Protein AF-A0A392N5J5-F1 (afdb_monomer)

Mean predicted aligned error: 7.66 Å

InterPro domains:
  IPR011989 Armadillo-like helical [G3DSA:1.25.10.10] (1-103)
  IPR051345 Importin beta-like nuclear transport receptors [PTHR12363] (1-100)
  IPR057941 Transportin-3/Importin-13, second TPR domain [PF24138] (1-68)

Organism: NCBI:txid97028

Solvent-accessible surface area (backbone atoms only — not comparable to full-atom values): 6828 Å² total; per-residue (Å²): 106,73,68,55,52,47,54,52,42,46,52,49,27,55,49,44,53,75,39,32,76,64,37,53,67,59,43,78,77,42,47,55,57,54,50,54,43,49,56,37,45,62,42,89,51,60,82,54,17,56,58,35,49,63,36,57,53,52,37,52,47,53,63,68,42,68,77,74,37,59,88,54,70,49,69,69,51,31,51,52,50,42,52,52,33,50,62,64,48,42,65,58,52,55,50,53,52,52,59,64,66,37,80,79,47,66,78,80,51,96,70,94,80,79,84,90,75,129

Structure (mmCIF, N/CA/C/O backbone):
data_AF-A0A392N5J5-F1
#
_entry.id   AF-A0A392N5J5-F1
#
loop_
_atom_site.group_PDB
_atom_site.id
_atom_site.type_symbol
_atom_site.label_atom_id
_atom_site.label_alt_id
_atom_site.label_comp_id
_atom_site.label_asym_id
_atom_site.label_entity_id
_atom_site.label_seq_id
_atom_site.pdbx_PDB_ins_code
_atom_site.Cartn_x
_atom_site.Cartn_y
_atom_site.Cartn_z
_atom_site.occupancy
_atom_site.B_iso_or_equiv
_atom_site.auth_seq_id
_atom_site.auth_comp_id
_atom_site.auth_asym_id
_atom_site.auth_atom_id
_atom_site.pdbx_PDB_model_num
ATOM 1 N N . ASP A 1 1 ? 11.301 -8.226 -20.850 1.00 84.94 1 ASP A N 1
ATOM 2 C CA . ASP A 1 1 ? 11.501 -6.906 -21.485 1.00 84.94 1 ASP A CA 1
ATOM 3 C C . ASP A 1 1 ? 10.757 -5.815 -20.720 1.00 84.94 1 ASP A C 1
ATOM 5 O O . ASP A 1 1 ? 10.022 -6.139 -19.795 1.00 84.94 1 ASP A O 1
ATOM 9 N N . GLU A 1 2 ? 10.975 -4.536 -21.044 1.00 85.19 2 GLU A N 1
ATOM 10 C CA . GLU A 1 2 ? 10.364 -3.376 -20.353 1.00 85.19 2 GLU A CA 1
ATOM 11 C C . GLU A 1 2 ? 8.827 -3.470 -20.284 1.00 85.19 2 GLU A C 1
ATOM 13 O O . GLU A 1 2 ? 8.220 -3.192 -19.251 1.00 85.19 2 GLU A O 1
ATOM 18 N N . GLU A 1 3 ? 8.195 -3.957 -21.353 1.00 90.25 3 GLU A N 1
ATOM 19 C CA . GLU A 1 3 ? 6.747 -4.193 -21.405 1.00 90.25 3 GLU A CA 1
ATOM 20 C C . GLU A 1 3 ? 6.279 -5.273 -20.415 1.00 90.25 3 GLU A C 1
ATOM 22 O O . GLU A 1 3 ? 5.223 -5.126 -19.801 1.00 90.25 3 GLU A O 1
ATOM 27 N N . ASP A 1 4 ? 7.079 -6.319 -20.178 1.00 93.25 4 ASP A N 1
ATOM 28 C CA . ASP A 1 4 ? 6.752 -7.338 -19.170 1.00 93.25 4 ASP A CA 1
ATOM 29 C C . ASP A 1 4 ? 6.833 -6.749 -17.758 1.00 93.25 4 ASP A C 1
ATOM 31 O O . ASP A 1 4 ? 5.996 -7.047 -16.906 1.00 93.25 4 ASP A O 1
ATOM 35 N N . VAL A 1 5 ? 7.820 -5.879 -17.511 1.00 91.44 5 VAL A N 1
ATOM 36 C CA . VAL A 1 5 ? 7.975 -5.179 -16.226 1.00 91.44 5 VAL A CA 1
ATOM 37 C C . VAL A 1 5 ? 6.768 -4.278 -15.976 1.00 91.44 5 VAL A C 1
ATOM 39 O O . VAL A 1 5 ? 6.183 -4.335 -14.895 1.00 91.44 5 VAL A O 1
ATOM 42 N N . LYS A 1 6 ? 6.334 -3.511 -16.984 1.00 93.81 6 LYS A N 1
ATOM 43 C CA . LYS A 1 6 ? 5.112 -2.694 -16.915 1.00 93.81 6 LYS A CA 1
ATOM 44 C C . LYS A 1 6 ? 3.870 -3.545 -16.669 1.00 93.81 6 LYS A C 1
ATOM 46 O O . LYS A 1 6 ? 3.047 -3.182 -15.832 1.00 93.81 6 LYS A O 1
ATOM 51 N N . ALA A 1 7 ? 3.738 -4.682 -17.348 1.00 95.88 7 ALA A N 1
ATOM 52 C CA . ALA A 1 7 ? 2.607 -5.586 -17.159 1.00 95.88 7 ALA A CA 1
ATOM 53 C C . ALA A 1 7 ? 2.555 -6.157 -15.730 1.00 95.88 7 ALA A C 1
ATOM 55 O O . ALA A 1 7 ? 1.488 -6.191 -15.115 1.00 95.88 7 ALA A O 1
ATOM 56 N N . ILE A 1 8 ? 3.702 -6.551 -15.169 1.00 94.31 8 ILE A N 1
ATOM 57 C CA . ILE A 1 8 ? 3.802 -7.049 -13.789 1.00 94.31 8 ILE A CA 1
ATOM 58 C C . ILE A 1 8 ? 3.541 -5.924 -12.777 1.00 94.31 8 ILE A C 1
ATOM 60 O O . ILE A 1 8 ? 2.784 -6.116 -11.825 1.00 94.31 8 ILE A O 1
ATOM 64 N N . ALA A 1 9 ? 4.110 -4.736 -12.991 1.00 95.25 9 ALA A N 1
ATOM 65 C CA . ALA A 1 9 ? 3.862 -3.562 -12.155 1.00 95.25 9 ALA A CA 1
ATOM 66 C C . ALA A 1 9 ? 2.371 -3.206 -12.117 1.00 95.25 9 ALA A C 1
ATOM 68 O O . ALA A 1 9 ? 1.807 -2.975 -11.045 1.00 95.25 9 ALA A O 1
ATOM 69 N N . ARG A 1 10 ? 1.715 -3.241 -13.281 1.00 95.81 10 ARG A N 1
ATOM 70 C CA . ARG A 1 10 ? 0.277 -3.015 -13.411 1.00 95.81 10 ARG A CA 1
ATOM 71 C C . ARG A 1 10 ? -0.534 -4.054 -12.644 1.00 95.81 10 ARG A C 1
ATOM 73 O O . ARG A 1 10 ? -1.452 -3.679 -11.925 1.00 95.81 10 ARG A O 1
ATOM 80 N N . LEU A 1 11 ? -0.164 -5.330 -12.745 1.00 96.56 11 LEU A N 1
ATOM 81 C CA . LEU A 1 11 ? -0.817 -6.407 -12.002 1.00 96.56 11 LEU A CA 1
ATOM 82 C C . LEU A 1 11 ? -0.768 -6.158 -10.488 1.00 96.56 11 LEU A C 1
ATOM 84 O O . LEU A 1 11 ? -1.788 -6.302 -9.816 1.00 96.56 11 LEU A O 1
ATOM 88 N N . PHE A 1 12 ? 0.392 -5.770 -9.947 1.00 96.00 12 PHE A N 1
ATOM 89 C CA . PHE A 1 12 ? 0.506 -5.452 -8.523 1.00 96.00 12 PHE A CA 1
ATOM 90 C C . PHE A 1 12 ? -0.290 -4.206 -8.141 1.00 96.00 12 PHE A C 1
ATOM 92 O O . PHE A 1 12 ? -0.955 -4.228 -7.108 1.00 96.00 12 PHE A O 1
ATOM 99 N N . ALA A 1 13 ? -0.269 -3.155 -8.964 1.00 96.00 13 ALA A N 1
ATOM 100 C CA . ALA A 1 13 ? -1.064 -1.950 -8.735 1.00 96.00 13 ALA A CA 1
ATOM 101 C C . ALA A 1 13 ? -2.568 -2.264 -8.684 1.00 96.00 13 ALA A C 1
ATOM 103 O O . ALA A 1 13 ? -3.230 -1.939 -7.700 1.00 96.00 13 ALA A O 1
ATOM 104 N N . ASP A 1 14 ? -3.083 -2.984 -9.684 1.00 96.75 14 ASP A N 1
ATOM 105 C CA . ASP A 1 14 ? -4.496 -3.364 -9.758 1.00 96.75 14 ASP A CA 1
ATOM 106 C C . ASP A 1 14 ? -4.889 -4.296 -8.590 1.00 96.75 14 ASP A C 1
ATOM 108 O O . ASP A 1 14 ? -5.989 -4.189 -8.039 1.00 96.75 14 ASP A O 1
ATOM 112 N N . MET A 1 15 ? -3.986 -5.186 -8.160 1.00 95.38 15 MET A N 1
ATOM 113 C CA . MET A 1 15 ? -4.182 -6.045 -6.987 1.00 95.38 15 MET A CA 1
ATOM 114 C C . MET A 1 15 ? -4.215 -5.237 -5.685 1.00 95.38 15 MET A C 1
ATOM 116 O O . MET A 1 15 ? -5.112 -5.432 -4.867 1.00 95.38 15 MET A O 1
ATOM 120 N N . GLY A 1 16 ? -3.270 -4.315 -5.500 1.00 96.38 16 GLY A N 1
ATOM 121 C CA . GLY A 1 16 ? -3.221 -3.422 -4.346 1.00 96.38 16 GLY A CA 1
ATOM 122 C C . GLY A 1 16 ? -4.494 -2.595 -4.220 1.00 96.38 16 GLY A C 1
ATOM 123 O O . GLY A 1 16 ? -5.100 -2.565 -3.150 1.00 96.38 16 GLY A O 1
ATOM 124 N N . ASP A 1 17 ? -4.934 -1.983 -5.320 1.00 94.88 17 ASP A N 1
ATOM 125 C CA . ASP A 1 17 ? -6.164 -1.190 -5.363 1.00 94.88 17 ASP A CA 1
ATOM 126 C C . ASP A 1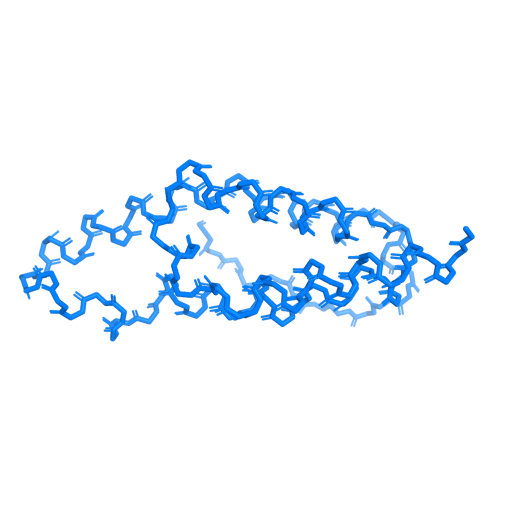 17 ? -7.407 -2.044 -5.061 1.00 94.88 17 ASP A C 1
ATOM 128 O O . ASP A 1 17 ? -8.261 -1.633 -4.273 1.00 94.88 17 ASP A O 1
ATOM 132 N N . SER A 1 18 ? -7.493 -3.258 -5.616 1.00 95.50 18 SER A N 1
ATOM 133 C CA . SER A 1 18 ? -8.636 -4.163 -5.404 1.00 95.50 18 SER A CA 1
ATOM 134 C C . SER A 1 18 ? -8.770 -4.647 -3.957 1.00 95.50 18 SER A C 1
ATOM 136 O O . SER A 1 18 ? -9.879 -4.911 -3.496 1.00 95.50 18 SER A O 1
ATOM 138 N N . TYR A 1 19 ? -7.653 -4.772 -3.235 1.00 95.25 19 TYR A N 1
ATOM 139 C CA . TYR A 1 19 ? -7.617 -5.316 -1.875 1.00 95.25 19 TYR A CA 1
ATOM 140 C C . TYR A 1 19 ? -7.240 -4.283 -0.807 1.00 95.25 19 TYR A C 1
ATOM 142 O O . TYR A 1 19 ? -6.953 -4.663 0.327 1.00 95.25 19 TYR A O 1
ATOM 150 N N . VAL A 1 20 ? -7.266 -2.985 -1.123 1.00 96.00 20 VAL A N 1
ATOM 151 C CA . VAL A 1 20 ? -6.760 -1.923 -0.237 1.00 96.00 20 VAL A CA 1
ATOM 152 C C . VAL A 1 2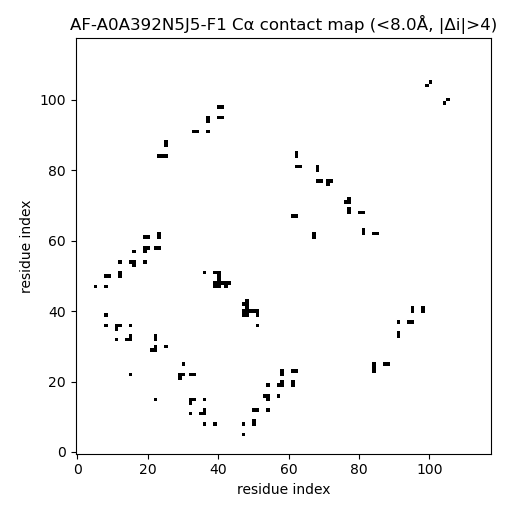0 ? -7.407 -1.917 1.154 1.00 96.00 20 VAL A C 1
ATOM 154 O O . VAL A 1 20 ? -6.714 -1.706 2.146 1.00 96.00 20 VAL A O 1
ATOM 157 N N . GLU A 1 21 ? -8.706 -2.208 1.260 1.00 93.19 21 GLU A N 1
ATOM 158 C CA . GLU A 1 21 ? -9.413 -2.273 2.549 1.00 93.19 21 GLU A CA 1
ATOM 159 C C . GLU A 1 21 ? -8.934 -3.449 3.413 1.00 93.19 21 GLU A C 1
ATOM 161 O O . GLU A 1 21 ? -8.742 -3.302 4.621 1.00 93.19 21 GLU A O 1
ATOM 166 N N . LEU A 1 22 ? -8.695 -4.610 2.790 1.00 94.00 22 LEU A N 1
ATOM 167 C CA . LEU A 1 22 ? -8.151 -5.788 3.465 1.00 94.00 22 LEU A CA 1
ATOM 168 C C . LEU A 1 22 ? -6.697 -5.547 3.869 1.00 94.00 22 LEU A C 1
ATOM 170 O O . LEU A 1 22 ? -6.324 -5.826 5.006 1.00 94.00 22 LEU A O 1
ATOM 174 N N . ILE A 1 23 ? -5.893 -4.983 2.966 1.00 96.75 23 ILE A N 1
ATOM 175 C CA . ILE A 1 23 ? -4.503 -4.620 3.241 1.00 96.75 23 ILE A CA 1
ATOM 176 C C . ILE A 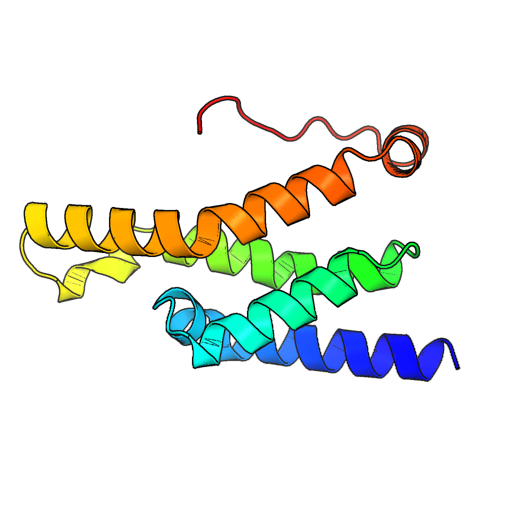1 23 ? -4.445 -3.652 4.417 1.00 96.75 23 ILE A C 1
ATOM 178 O O . ILE A 1 23 ? -3.673 -3.877 5.337 1.00 96.75 23 ILE A O 1
ATOM 182 N N . ALA A 1 24 ? -5.324 -2.650 4.479 1.00 95.62 24 ALA A N 1
ATOM 183 C CA . ALA A 1 24 ? -5.362 -1.685 5.575 1.00 95.62 24 ALA A CA 1
ATOM 184 C C . ALA A 1 24 ? -5.566 -2.312 6.969 1.00 95.62 24 ALA A C 1
ATOM 186 O O . ALA A 1 24 ? -5.300 -1.647 7.970 1.00 95.62 24 ALA A O 1
ATOM 187 N N . THR A 1 25 ? -5.993 -3.577 7.077 1.00 93.19 25 THR A N 1
ATOM 188 C CA . THR A 1 25 ? -6.008 -4.306 8.358 1.00 93.19 25 THR A CA 1
ATOM 189 C C . THR A 1 25 ? -4.602 -4.583 8.905 1.00 93.19 25 THR A C 1
ATOM 191 O O . THR A 1 25 ? -4.442 -4.749 10.115 1.00 93.19 25 THR A O 1
ATOM 194 N N . GLY A 1 26 ? -3.579 -4.584 8.049 1.00 93.06 26 GLY A N 1
ATOM 195 C CA . GLY A 1 26 ? -2.182 -4.790 8.415 1.00 93.06 26 GLY A CA 1
ATOM 196 C C . GLY A 1 26 ? -1.886 -6.215 8.876 1.00 93.06 26 GLY A C 1
ATOM 197 O O . GLY A 1 26 ? -1.169 -6.378 9.860 1.00 93.06 26 GLY A O 1
ATOM 198 N N . SER A 1 27 ? -2.483 -7.229 8.235 1.00 93.69 27 SER A N 1
ATOM 199 C CA . SER A 1 27 ? -2.100 -8.631 8.455 1.00 93.69 27 SER A CA 1
ATOM 200 C C . SER A 1 27 ? -0.775 -8.946 7.761 1.00 93.69 27 SER A C 1
ATOM 202 O O . SER A 1 27 ? -0.493 -8.383 6.699 1.00 93.69 27 SER A O 1
ATOM 204 N N . ASP A 1 28 ? 0.006 -9.876 8.308 1.00 91.50 28 ASP A N 1
ATOM 205 C CA . ASP A 1 28 ? 1.328 -10.233 7.779 1.00 91.50 28 ASP A CA 1
ATOM 206 C C . ASP A 1 28 ? 1.262 -10.705 6.315 1.00 91.50 28 ASP A C 1
ATOM 208 O O . ASP A 1 28 ? 2.094 -10.324 5.493 1.00 91.50 28 ASP A O 1
ATOM 212 N N . GLU A 1 29 ? 0.228 -11.463 5.945 1.00 91.38 29 GLU A N 1
ATOM 213 C CA . GLU A 1 29 ? 0.027 -11.934 4.571 1.00 91.38 29 GLU A CA 1
ATOM 214 C C . GLU A 1 29 ? -0.263 -10.777 3.612 1.00 91.38 29 GLU A C 1
ATOM 216 O O . GLU A 1 29 ? 0.224 -10.761 2.482 1.00 91.38 29 GLU A O 1
ATOM 221 N N . SER A 1 30 ? -1.039 -9.787 4.061 1.00 91.56 30 SER A N 1
ATOM 222 C CA . SER A 1 30 ? -1.384 -8.621 3.246 1.00 91.56 30 SER A CA 1
ATOM 223 C C . SER A 1 30 ? -0.190 -7.687 3.027 1.00 91.56 30 SER A C 1
ATOM 225 O O . SER A 1 30 ? -0.091 -7.038 1.983 1.00 91.56 30 SER A O 1
ATOM 227 N N . MET A 1 31 ? 0.767 -7.679 3.962 1.00 94.00 31 MET A N 1
ATOM 228 C CA . MET A 1 31 ? 1.995 -6.891 3.850 1.00 94.00 31 MET A CA 1
ATOM 229 C C . MET A 1 31 ? 2.903 -7.364 2.708 1.00 94.00 31 MET A C 1
ATOM 231 O O . MET A 1 31 ? 3.666 -6.559 2.178 1.00 94.00 31 MET A O 1
ATOM 235 N N . LEU A 1 32 ? 2.779 -8.613 2.243 1.00 93.62 32 LEU A N 1
ATOM 236 C CA . LEU A 1 32 ? 3.512 -9.091 1.063 1.00 93.62 32 LEU A CA 1
ATOM 237 C C . LEU A 1 32 ? 3.181 -8.268 -0.193 1.00 93.62 32 LEU A C 1
ATOM 239 O O . LEU A 1 32 ? 4.075 -7.952 -0.977 1.00 93.62 32 LEU A O 1
ATOM 243 N N . ILE A 1 33 ? 1.918 -7.860 -0.354 1.00 94.94 33 ILE A N 1
ATOM 244 C CA . ILE A 1 33 ? 1.477 -7.016 -1.476 1.00 94.94 33 ILE A CA 1
ATOM 245 C C . ILE A 1 33 ? 2.080 -5.611 -1.349 1.00 94.94 33 ILE A C 1
ATOM 247 O O . ILE A 1 33 ? 2.524 -5.026 -2.332 1.00 94.94 33 ILE A O 1
ATOM 251 N N . VAL A 1 34 ? 2.149 -5.085 -0.126 1.00 96.50 34 VAL A N 1
ATOM 252 C CA . VAL A 1 34 ? 2.727 -3.766 0.175 1.00 96.50 34 VAL A CA 1
ATOM 253 C C . VAL A 1 34 ? 4.216 -3.741 -0.162 1.00 96.50 34 VAL A C 1
ATOM 255 O O . VAL A 1 34 ? 4.699 -2.772 -0.742 1.00 96.50 34 VAL A O 1
ATOM 258 N N . HIS A 1 35 ? 4.943 -4.813 0.158 1.00 95.50 35 HIS A N 1
ATOM 259 C CA . HIS A 1 35 ? 6.353 -4.948 -0.199 1.00 95.50 35 HIS A CA 1
ATOM 260 C C . HIS A 1 35 ? 6.558 -5.033 -1.713 1.00 95.50 35 HIS A C 1
ATOM 262 O O . HIS A 1 35 ? 7.394 -4.302 -2.237 1.00 95.50 35 HIS A O 1
ATOM 268 N N . ALA A 1 36 ? 5.746 -5.816 -2.427 1.00 95.62 36 ALA A N 1
ATOM 269 C CA . ALA A 1 36 ? 5.793 -5.852 -3.890 1.00 95.62 36 ALA A CA 1
ATOM 270 C C . ALA A 1 36 ? 5.514 -4.466 -4.508 1.00 95.62 36 ALA A C 1
ATOM 272 O O . ALA A 1 36 ? 6.199 -4.037 -5.433 1.00 95.62 36 ALA A O 1
ATOM 273 N N . LEU A 1 37 ? 4.556 -3.714 -3.961 1.00 96.62 37 LEU A N 1
ATOM 274 C CA . LEU A 1 37 ? 4.257 -2.351 -4.409 1.00 96.62 37 LEU A CA 1
ATOM 275 C C . LEU A 1 37 ? 5.379 -1.356 -4.089 1.00 96.62 37 LEU A C 1
ATOM 277 O O . LEU A 1 37 ? 5.596 -0.428 -4.864 1.00 96.62 37 LEU A O 1
ATOM 281 N N . LEU A 1 38 ? 6.121 -1.542 -2.992 1.00 95.62 38 LEU A N 1
ATOM 282 C CA . LEU A 1 38 ? 7.331 -0.758 -2.719 1.00 95.62 38 LEU A CA 1
ATOM 283 C C . LEU A 1 38 ? 8.443 -1.058 -3.720 1.00 95.62 38 LEU A C 1
ATOM 285 O O . LEU A 1 38 ? 9.128 -0.131 -4.147 1.00 95.62 38 LEU A O 1
ATOM 289 N N . GLU A 1 39 ? 8.610 -2.319 -4.119 1.00 94.50 39 GLU A N 1
ATOM 290 C CA . GLU A 1 39 ? 9.570 -2.689 -5.162 1.00 94.50 39 GLU A CA 1
ATOM 291 C C . GLU A 1 39 ? 9.214 -2.007 -6.486 1.00 94.50 39 GLU A C 1
ATOM 293 O O . GLU A 1 39 ? 10.075 -1.368 -7.092 1.00 94.50 39 GLU A O 1
ATOM 298 N N . VAL A 1 40 ? 7.937 -2.026 -6.883 1.00 94.75 40 VAL A N 1
ATOM 299 C CA . VAL A 1 40 ? 7.463 -1.295 -8.071 1.00 94.75 40 VAL A CA 1
ATOM 300 C C . VAL A 1 40 ? 7.694 0.216 -7.924 1.00 94.75 40 VAL A C 1
ATOM 302 O O . VAL A 1 40 ? 8.198 0.850 -8.848 1.00 94.75 40 VAL A O 1
ATOM 305 N N . ALA A 1 41 ? 7.397 0.804 -6.761 1.00 94.69 41 ALA A N 1
ATOM 306 C CA . ALA A 1 41 ? 7.614 2.230 -6.496 1.00 94.69 41 ALA A CA 1
ATOM 307 C C . ALA A 1 41 ? 9.100 2.639 -6.483 1.00 94.69 41 ALA A C 1
ATOM 309 O O . ALA A 1 41 ? 9.411 3.815 -6.657 1.00 94.69 41 ALA A O 1
ATOM 310 N N . SER A 1 42 ? 10.014 1.688 -6.274 1.00 92.44 42 SER A N 1
ATOM 311 C CA . SER A 1 42 ? 11.465 1.912 -6.310 1.00 92.44 42 SER A CA 1
ATOM 312 C C . SER A 1 42 ? 12.055 1.897 -7.721 1.00 92.44 42 SER A C 1
ATOM 314 O O . SER A 1 42 ? 13.243 2.183 -7.892 1.00 92.44 42 SER A O 1
ATOM 316 N N . HIS A 1 43 ? 11.245 1.562 -8.731 1.00 91.56 43 HIS A N 1
ATOM 317 C CA . HIS A 1 43 ? 11.698 1.506 -10.111 1.00 91.56 43 HIS A CA 1
ATOM 318 C C . HIS A 1 43 ? 12.185 2.892 -10.584 1.00 91.56 43 HIS A C 1
ATOM 320 O O . HIS A 1 43 ? 11.520 3.895 -10.320 1.00 91.56 43 HIS A O 1
ATOM 326 N N . PRO A 1 44 ? 13.328 2.983 -11.294 1.00 87.44 44 PRO A N 1
ATOM 327 C CA . PRO A 1 44 ? 13.890 4.266 -11.728 1.00 87.44 44 PRO A CA 1
ATOM 328 C C . PRO A 1 44 ? 1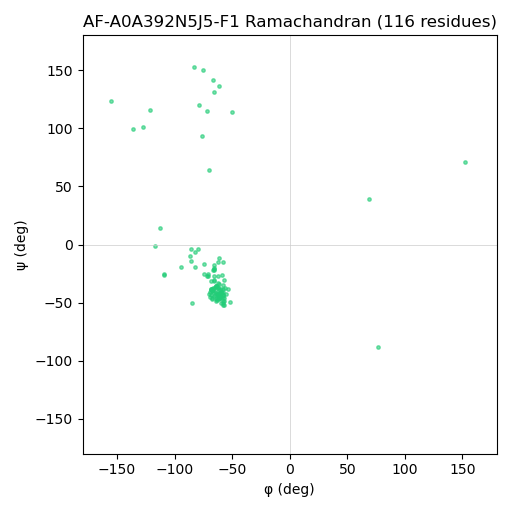3.017 4.998 -12.755 1.00 87.44 44 PRO A C 1
ATOM 330 O O . PRO A 1 44 ? 13.071 6.221 -12.851 1.00 87.44 44 PRO A O 1
ATOM 333 N N . GLU A 1 45 ? 12.222 4.260 -13.529 1.00 88.69 45 GLU A N 1
ATOM 334 C CA . GLU A 1 45 ? 11.286 4.840 -14.493 1.00 88.69 45 GLU A CA 1
ATOM 335 C C . GLU A 1 45 ? 10.019 5.342 -13.799 1.00 88.69 45 GLU A C 1
ATOM 337 O O . GLU A 1 45 ? 9.260 4.563 -13.212 1.00 88.69 45 GLU A O 1
ATOM 342 N N . TYR A 1 46 ? 9.763 6.643 -13.935 1.00 87.69 46 TYR A N 1
ATOM 343 C CA . TYR A 1 46 ? 8.596 7.311 -13.362 1.00 87.69 46 TYR A CA 1
ATOM 344 C C . TYR A 1 46 ? 7.269 6.663 -13.777 1.00 87.69 46 TYR A C 1
ATOM 346 O O . TYR A 1 46 ? 6.389 6.471 -12.938 1.00 87.69 46 TYR A O 1
ATOM 354 N N . ASP A 1 47 ? 7.124 6.287 -15.049 1.00 89.88 47 ASP A N 1
ATOM 355 C CA . ASP A 1 47 ? 5.889 5.693 -15.578 1.00 89.88 47 ASP A CA 1
ATOM 356 C C . ASP A 1 47 ? 5.544 4.358 -14.903 1.00 89.88 47 ASP A C 1
ATOM 358 O O . ASP A 1 47 ? 4.371 4.011 -14.794 1.00 89.88 47 ASP A O 1
ATOM 362 N N . ILE A 1 48 ? 6.550 3.634 -14.400 1.00 92.06 48 ILE A N 1
ATOM 363 C CA . ILE A 1 48 ? 6.375 2.376 -13.665 1.00 92.06 48 ILE A CA 1
ATOM 364 C C . ILE A 1 48 ? 6.105 2.659 -12.187 1.00 92.06 48 ILE A C 1
ATOM 366 O O . ILE A 1 48 ? 5.112 2.180 -11.637 1.00 92.06 48 ILE A O 1
ATOM 370 N N . ALA A 1 49 ? 6.931 3.491 -11.548 1.00 92.31 49 ALA A N 1
ATOM 371 C CA . ALA A 1 49 ? 6.771 3.827 -10.134 1.00 92.31 49 ALA A CA 1
ATOM 372 C C . ALA A 1 49 ? 5.409 4.485 -9.838 1.00 92.31 49 ALA A C 1
ATOM 374 O O . ALA A 1 49 ? 4.737 4.148 -8.854 1.00 92.31 49 ALA A O 1
ATOM 375 N N . SER A 1 50 ? 4.966 5.385 -10.724 1.00 92.81 50 SER A N 1
ATOM 376 C CA . SER A 1 50 ? 3.708 6.128 -10.593 1.00 92.81 50 SER A CA 1
ATOM 377 C C . SER A 1 50 ? 2.455 5.254 -10.684 1.00 92.81 50 SER A C 1
ATOM 379 O O . SER A 1 50 ? 1.408 5.659 -10.173 1.00 92.81 50 SER A O 1
ATOM 381 N N . MET A 1 51 ? 2.545 4.027 -11.219 1.00 95.56 51 MET A N 1
ATOM 382 C CA . MET A 1 51 ? 1.418 3.082 -11.237 1.00 95.56 51 MET A CA 1
ATOM 383 C C . MET A 1 51 ? 0.908 2.750 -9.828 1.00 95.56 51 MET A C 1
ATOM 385 O O . MET A 1 51 ? -0.265 2.433 -9.658 1.00 95.56 51 MET A O 1
ATOM 389 N N . THR A 1 52 ? 1.765 2.860 -8.809 1.00 96.06 52 THR A N 1
ATOM 390 C CA . THR A 1 52 ? 1.432 2.521 -7.415 1.00 96.06 52 THR A CA 1
ATOM 391 C C . THR A 1 52 ? 0.794 3.671 -6.632 1.00 96.06 52 THR A C 1
ATOM 393 O O . THR A 1 52 ? 0.313 3.469 -5.517 1.00 96.06 52 THR A O 1
ATOM 396 N N . PHE A 1 53 ? 0.773 4.894 -7.173 1.00 93.88 53 PHE A N 1
ATOM 397 C CA . PHE A 1 53 ? 0.389 6.087 -6.406 1.00 93.88 53 PHE A CA 1
ATOM 398 C C . PHE A 1 53 ? -1.067 6.066 -5.937 1.00 93.88 53 PHE A C 1
ATOM 400 O O . PHE A 1 53 ? -1.349 6.507 -4.821 1.00 93.88 53 PHE A O 1
ATOM 407 N N . ASN A 1 54 ? -1.976 5.522 -6.753 1.00 94.31 54 ASN A N 1
ATOM 408 C CA . ASN A 1 54 ? -3.382 5.372 -6.376 1.00 94.31 54 ASN A CA 1
ATOM 409 C C . ASN A 1 54 ? -3.524 4.502 -5.128 1.00 94.31 54 ASN A C 1
ATOM 411 O O . ASN A 1 54 ? -4.183 4.913 -4.172 1.00 94.31 54 ASN A O 1
ATOM 415 N N . PHE A 1 55 ? -2.825 3.368 -5.095 1.00 97.19 55 PHE A N 1
ATOM 416 C CA . PHE A 1 55 ? -2.819 2.476 -3.946 1.00 97.19 55 PHE A CA 1
ATOM 417 C C . PHE A 1 55 ? -2.333 3.189 -2.682 1.00 97.19 55 PHE A C 1
ATOM 419 O O . PHE A 1 55 ? -3.038 3.189 -1.675 1.00 97.19 55 PHE A O 1
ATOM 426 N N . TRP A 1 56 ? -1.167 3.845 -2.726 1.00 96.81 56 TRP A N 1
ATOM 427 C CA . TRP A 1 56 ? -0.612 4.536 -1.555 1.00 96.81 56 TRP A CA 1
ATOM 428 C C . TRP A 1 56 ? -1.543 5.640 -1.044 1.00 96.81 56 TRP A C 1
ATOM 430 O O . TRP A 1 56 ? -1.742 5.789 0.162 1.00 96.81 56 TRP A O 1
ATOM 440 N N . HIS A 1 57 ? -2.173 6.382 -1.956 1.00 93.81 57 HIS A N 1
ATOM 441 C CA . HIS A 1 57 ? -3.170 7.384 -1.597 1.00 93.81 57 HIS A CA 1
ATOM 442 C C . HIS A 1 57 ? -4.406 6.756 -0.932 1.00 93.81 57 HIS A C 1
ATOM 444 O O . HIS A 1 57 ? -4.836 7.197 0.138 1.00 93.81 57 HIS A O 1
ATOM 450 N N . ASN A 1 58 ? -4.959 5.700 -1.528 1.00 94.44 58 ASN A N 1
ATOM 451 C CA . ASN A 1 58 ? -6.143 5.006 -1.024 1.00 94.44 58 ASN A CA 1
ATOM 452 C C . ASN A 1 58 ? -5.880 4.312 0.317 1.00 94.44 58 ASN A C 1
ATOM 454 O O . ASN A 1 58 ? -6.741 4.327 1.200 1.00 94.44 58 ASN A O 1
ATOM 458 N N . LEU A 1 59 ? -4.688 3.748 0.509 1.00 96.19 59 LEU A N 1
ATOM 459 C CA . LEU A 1 59 ? -4.271 3.150 1.769 1.00 96.19 59 LEU A CA 1
ATOM 460 C C . LEU A 1 59 ? -4.203 4.213 2.870 1.00 96.19 59 LEU A C 1
ATOM 462 O O . LEU A 1 59 ? -4.771 4.016 3.942 1.00 96.19 59 LEU A O 1
ATOM 466 N N . GLN A 1 60 ? -3.595 5.372 2.601 1.00 94.06 60 GLN A N 1
ATOM 467 C CA . GLN A 1 60 ? -3.543 6.480 3.559 1.00 94.06 60 GLN A CA 1
ATOM 468 C C . GLN A 1 60 ? -4.948 6.947 3.961 1.00 94.06 60 GLN A C 1
ATOM 470 O O . GLN A 1 60 ? -5.212 7.191 5.143 1.00 94.06 60 GLN A O 1
ATOM 475 N N . LEU A 1 61 ? -5.870 7.044 2.997 1.00 93.06 61 LEU A N 1
ATOM 476 C CA . LEU A 1 61 ? -7.269 7.367 3.271 1.00 93.06 61 LEU A CA 1
ATOM 477 C C . LEU A 1 61 ? -7.920 6.310 4.168 1.00 93.06 61 LEU A C 1
ATOM 479 O O . LEU A 1 61 ? -8.547 6.674 5.157 1.00 93.06 61 LEU A O 1
ATOM 483 N N . ASN A 1 62 ? -7.732 5.021 3.886 1.00 93.62 62 ASN A N 1
ATOM 484 C CA . ASN A 1 62 ? -8.271 3.941 4.717 1.00 93.62 62 ASN A CA 1
ATOM 485 C C . ASN A 1 62 ? -7.712 3.955 6.147 1.00 93.62 62 ASN A C 1
ATOM 487 O O . ASN A 1 62 ? -8.455 3.699 7.093 1.00 93.62 62 ASN A O 1
ATOM 491 N N . LEU A 1 63 ? -6.434 4.302 6.315 1.00 92.44 63 LEU A N 1
ATOM 492 C CA . LEU A 1 63 ? -5.774 4.367 7.620 1.00 92.44 63 LEU A CA 1
ATOM 493 C C . LEU A 1 63 ? -6.190 5.585 8.456 1.00 92.44 63 LEU A C 1
ATOM 495 O O . LEU A 1 63 ? -6.117 5.528 9.683 1.0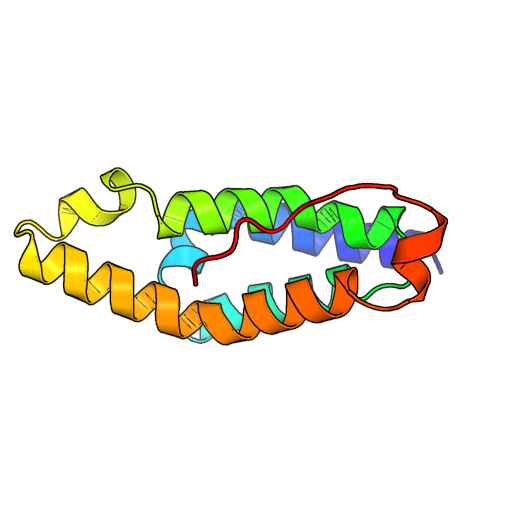0 92.44 63 LEU A O 1
ATOM 499 N N . THR A 1 64 ? -6.634 6.675 7.830 1.00 90.00 64 THR A N 1
ATOM 500 C CA . THR A 1 64 ? -6.926 7.943 8.527 1.00 90.00 64 THR A CA 1
ATOM 501 C C . THR A 1 64 ? -8.407 8.283 8.626 1.00 90.00 64 THR A C 1
ATOM 503 O O . THR A 1 64 ? -8.802 8.991 9.553 1.00 90.00 64 THR A O 1
ATOM 506 N N . ARG A 1 65 ? -9.241 7.782 7.709 1.00 90.06 65 ARG A N 1
ATOM 507 C CA . ARG A 1 65 ? -10.692 8.000 7.723 1.00 90.06 65 ARG A CA 1
ATOM 508 C C . ARG A 1 65 ? -11.326 7.338 8.933 1.00 90.06 65 ARG A C 1
ATOM 510 O O . ARG A 1 65 ? -11.102 6.161 9.200 1.00 90.06 65 ARG A O 1
ATOM 517 N N . ARG A 1 66 ? -12.158 8.093 9.652 1.00 81.06 66 ARG A N 1
ATOM 518 C CA . ARG A 1 66 ? -12.846 7.605 10.854 1.00 81.06 66 ARG A CA 1
ATOM 519 C C . ARG A 1 66 ? -13.850 6.506 10.514 1.00 81.06 66 ARG A C 1
ATOM 521 O O . ARG A 1 66 ? -14.056 5.601 11.317 1.00 81.06 66 ARG A O 1
ATOM 528 N N . GLU A 1 67 ? -14.438 6.567 9.322 1.00 87.25 67 GLU A N 1
ATOM 529 C CA . GLU A 1 67 ? -15.433 5.617 8.826 1.00 87.25 67 GLU A CA 1
ATOM 530 C C . GLU A 1 67 ? -14.899 4.182 8.802 1.00 87.25 67 GLU A C 1
ATOM 532 O O . GLU A 1 67 ? -15.627 3.255 9.154 1.00 87.25 67 GLU A O 1
ATOM 537 N N . SER A 1 68 ? -13.605 4.014 8.509 1.00 84.81 68 SER A N 1
ATOM 538 C CA . SER A 1 68 ? -12.905 2.724 8.506 1.00 84.81 68 SER A CA 1
ATOM 539 C C . SER A 1 68 ? -12.875 2.031 9.874 1.00 84.81 68 SER A C 1
ATOM 541 O O . SER A 1 68 ? -12.562 0.844 9.956 1.00 84.81 68 SER A O 1
ATOM 543 N N . TYR A 1 69 ? -13.179 2.761 10.952 1.00 87.56 69 TYR A N 1
ATOM 544 C CA . TYR A 1 69 ? -13.066 2.288 12.330 1.00 87.56 69 TYR A CA 1
ATOM 545 C C . TYR A 1 69 ? -14.402 2.224 13.078 1.00 87.56 69 TYR A C 1
ATOM 547 O O . TYR A 1 69 ? -14.432 1.795 14.229 1.00 87.56 69 TYR A O 1
ATOM 555 N N . ILE A 1 70 ? -15.521 2.611 12.458 1.00 85.50 70 ILE A N 1
ATOM 556 C CA . ILE A 1 70 ? -16.826 2.699 13.143 1.00 85.50 70 ILE A CA 1
ATOM 557 C C . ILE A 1 70 ? -17.237 1.359 13.787 1.00 85.50 70 ILE A C 1
ATOM 559 O O . ILE A 1 70 ? -17.877 1.347 14.839 1.00 85.50 70 ILE A O 1
ATOM 563 N N . SER A 1 71 ? -16.823 0.226 13.212 1.00 87.06 71 SER A N 1
ATOM 564 C CA . SER A 1 71 ? -17.110 -1.116 13.737 1.00 87.06 71 SER A CA 1
ATOM 565 C C . SER A 1 71 ? -16.461 -1.424 15.095 1.00 87.06 71 SER A C 1
ATOM 567 O O . SER A 1 71 ? -16.948 -2.303 15.804 1.00 87.06 71 SER A O 1
ATOM 569 N N . TYR A 1 72 ? -15.413 -0.695 15.497 1.00 85.38 72 TYR A N 1
ATOM 570 C CA . TYR A 1 72 ? -14.720 -0.887 16.780 1.00 85.38 72 TYR A CA 1
ATOM 571 C C . TYR A 1 72 ? -15.459 -0.246 17.970 1.00 85.38 72 TYR A C 1
ATOM 573 O O . TYR A 1 72 ? -15.067 -0.424 19.126 1.00 85.38 72 TYR A O 1
ATOM 581 N N . GLY A 1 73 ? -16.567 0.453 17.708 1.00 88.44 73 GLY A N 1
ATOM 582 C CA . GLY A 1 73 ? -17.508 0.915 18.721 1.00 88.44 73 GLY A CA 1
ATOM 583 C C . GLY A 1 73 ? -17.010 2.126 19.502 1.00 88.44 73 GLY A C 1
ATOM 584 O O . GLY A 1 73 ? -17.339 3.258 19.158 1.00 88.44 73 GLY A O 1
ATOM 585 N N . ASN A 1 74 ? -16.28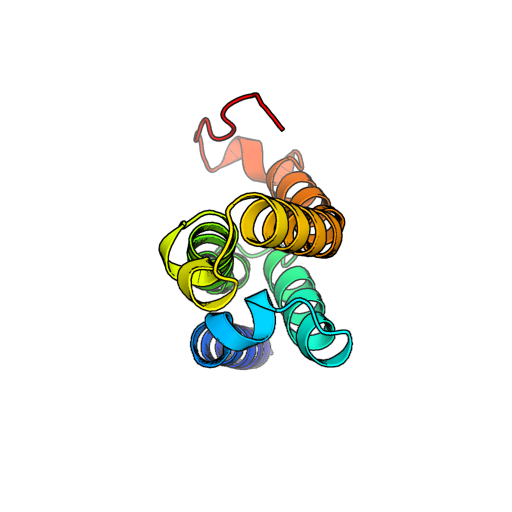1 1.900 20.597 1.00 91.19 74 ASN A N 1
ATOM 586 C CA . ASN A 1 74 ? -15.865 2.990 21.481 1.00 91.19 74 ASN A CA 1
ATOM 587 C C . ASN A 1 74 ? -14.596 3.700 20.974 1.00 91.19 74 ASN A C 1
ATOM 589 O O . ASN A 1 74 ? -13.746 3.098 20.319 1.00 91.19 74 ASN A O 1
ATOM 593 N N . GLU A 1 75 ? -14.449 4.978 21.334 1.00 90.38 75 GLU A N 1
ATOM 594 C CA . GLU A 1 75 ? -13.356 5.830 20.847 1.00 90.38 75 GLU A CA 1
ATOM 595 C C . GLU A 1 75 ? -11.964 5.314 21.247 1.00 90.38 75 GLU A C 1
ATOM 597 O O . GLU A 1 75 ? -11.026 5.418 20.466 1.00 90.38 75 GLU A O 1
ATOM 602 N N . ALA A 1 76 ? -11.820 4.705 22.428 1.00 91.31 76 ALA A N 1
ATOM 603 C CA . ALA A 1 76 ? -10.537 4.162 22.873 1.00 91.31 76 ALA A CA 1
ATOM 604 C C . ALA A 1 76 ? -10.101 2.948 22.033 1.00 91.31 76 ALA A C 1
ATOM 606 O O . ALA A 1 76 ? -8.924 2.813 21.708 1.00 91.31 76 ALA A O 1
ATOM 607 N N . CYS A 1 77 ? -11.042 2.082 21.647 1.00 91.12 77 CYS A N 1
ATOM 608 C CA . CYS A 1 77 ? -10.797 0.955 20.751 1.00 91.12 77 CYS A CA 1
ATOM 609 C C . CYS A 1 77 ? -10.502 1.426 19.322 1.00 91.12 77 CYS A C 1
ATOM 611 O O . CYS A 1 77 ? -9.584 0.901 18.696 1.00 91.12 77 CYS A O 1
ATOM 613 N N . ILE A 1 78 ? -11.232 2.436 18.835 1.00 91.38 78 ILE A N 1
ATOM 614 C CA . ILE A 1 78 ? -10.975 3.084 17.539 1.00 91.38 78 ILE A CA 1
ATOM 615 C C . ILE A 1 78 ? -9.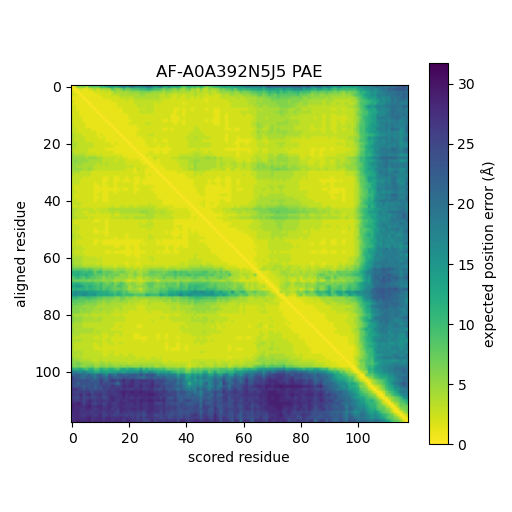552 3.649 17.496 1.00 91.38 78 ILE A C 1
ATOM 617 O O . ILE A 1 78 ? -8.793 3.366 16.571 1.00 91.38 78 ILE A O 1
ATOM 621 N N . GLU A 1 79 ? -9.174 4.413 18.519 1.00 91.56 79 GLU A N 1
ATOM 622 C CA . GLU A 1 79 ? -7.852 5.019 18.652 1.00 91.56 79 GLU A CA 1
ATOM 623 C C . GLU A 1 79 ? -6.745 3.960 18.723 1.00 91.56 79 GLU A C 1
ATOM 625 O O . GLU A 1 79 ? -5.744 4.057 18.012 1.00 91.56 79 GLU A O 1
ATOM 630 N N . ALA A 1 80 ? -6.929 2.924 19.549 1.00 92.50 80 ALA A N 1
ATOM 631 C CA . ALA A 1 80 ? -5.958 1.845 19.701 1.00 92.50 80 ALA A CA 1
ATOM 632 C C . ALA A 1 80 ? -5.718 1.100 18.380 1.00 92.50 80 ALA A C 1
ATOM 634 O O . ALA A 1 80 ? -4.568 0.863 18.008 1.00 92.50 80 ALA A O 1
ATOM 635 N N . GLU A 1 81 ? -6.785 0.775 17.648 1.00 93.12 81 GLU A N 1
ATOM 636 C CA . GLU A 1 81 ? -6.674 0.078 16.369 1.00 93.12 81 GLU A CA 1
ATOM 637 C C . GLU A 1 81 ? -6.069 0.964 15.278 1.00 93.12 81 GLU A C 1
ATOM 639 O O . GLU A 1 81 ? -5.198 0.510 14.531 1.00 93.12 81 GLU A O 1
ATOM 644 N N . ARG A 1 82 ? -6.475 2.238 15.201 1.00 91.81 82 ARG A N 1
ATOM 645 C CA . ARG A 1 82 ? -5.871 3.194 14.267 1.00 91.81 82 ARG A CA 1
ATOM 646 C C . ARG A 1 82 ? -4.370 3.291 14.509 1.00 91.81 82 ARG A C 1
ATOM 648 O O . ARG A 1 82 ? -3.587 3.164 13.571 1.00 91.81 82 ARG A O 1
ATOM 655 N N . ASN A 1 83 ? -3.958 3.459 15.764 1.00 93.50 83 ASN A N 1
ATOM 656 C CA . ASN A 1 83 ? -2.545 3.547 16.117 1.00 93.50 83 ASN A CA 1
ATOM 657 C C . ASN A 1 83 ? -1.796 2.255 15.786 1.00 93.50 83 ASN A C 1
ATOM 659 O O . ASN A 1 83 ? -0.702 2.329 15.233 1.00 93.50 83 ASN A O 1
ATOM 663 N N . ARG A 1 84 ? -2.387 1.081 16.041 1.00 94.81 84 ARG A N 1
ATOM 664 C CA . ARG A 1 84 ? -1.793 -0.206 15.659 1.00 94.81 84 ARG A CA 1
ATOM 665 C C . ARG A 1 84 ? -1.522 -0.269 14.155 1.00 94.81 84 ARG A C 1
ATOM 667 O O . ARG A 1 84 ? -0.391 -0.541 13.762 1.00 94.81 84 ARG A O 1
ATOM 674 N N . ARG A 1 85 ? -2.524 0.017 13.317 1.00 94.06 85 ARG A N 1
ATOM 675 C CA . ARG A 1 85 ? -2.373 -0.009 11.851 1.00 94.06 85 ARG A CA 1
ATOM 676 C C . ARG A 1 85 ? -1.352 1.020 11.371 1.00 94.06 85 ARG A C 1
ATOM 678 O O . ARG A 1 85 ? -0.490 0.688 10.566 1.00 94.06 85 ARG A O 1
ATOM 685 N N . LEU A 1 86 ? -1.382 2.239 11.912 1.00 93.56 86 LEU A N 1
ATOM 686 C CA . LEU A 1 86 ? -0.388 3.266 11.586 1.00 93.56 86 LEU A CA 1
ATOM 687 C C . LEU A 1 86 ? 1.041 2.803 11.905 1.00 93.56 86 LEU A C 1
ATOM 689 O O . LEU A 1 86 ? 1.932 3.024 11.092 1.00 93.56 86 LEU A O 1
ATOM 693 N N . GLN A 1 87 ? 1.267 2.120 13.034 1.00 94.31 87 GLN A N 1
ATOM 694 C CA . GLN A 1 87 ? 2.588 1.564 13.352 1.00 94.31 87 GLN A CA 1
ATOM 695 C C . GLN A 1 87 ? 3.003 0.440 12.395 1.00 94.31 87 GLN A C 1
ATOM 697 O O . GLN A 1 87 ? 4.170 0.386 12.016 1.00 94.31 87 GLN A O 1
ATOM 702 N N . VAL A 1 88 ? 2.070 -0.418 11.966 1.00 95.75 88 VAL A N 1
ATOM 703 C CA . VAL A 1 88 ? 2.348 -1.484 10.983 1.00 95.75 88 VAL A CA 1
ATOM 704 C C . VAL A 1 88 ? 2.805 -0.899 9.645 1.00 95.75 88 VAL A C 1
ATOM 706 O O . VAL A 1 88 ? 3.786 -1.360 9.069 1.00 95.75 88 VAL A O 1
ATOM 709 N N . PHE A 1 89 ? 2.129 0.146 9.162 1.00 95.50 89 PHE A N 1
ATOM 710 C CA . PHE A 1 89 ? 2.411 0.737 7.851 1.00 95.50 89 PHE A CA 1
ATOM 711 C C . PHE A 1 89 ? 3.517 1.792 7.852 1.00 95.50 89 PHE A C 1
ATOM 713 O O . PHE A 1 89 ? 4.026 2.149 6.788 1.00 95.50 89 PHE A O 1
ATOM 720 N N . ARG A 1 90 ? 3.923 2.284 9.025 1.00 94.69 90 ARG A N 1
ATOM 721 C CA . ARG A 1 90 ? 4.948 3.321 9.158 1.00 94.69 90 ARG A CA 1
ATOM 722 C C . ARG A 1 90 ? 6.251 3.000 8.402 1.00 94.69 90 ARG A C 1
ATOM 724 O O . ARG A 1 90 ? 6.665 3.860 7.625 1.00 94.69 90 ARG A O 1
ATOM 731 N N . PRO A 1 91 ? 6.866 1.805 8.522 1.00 95.19 91 PRO A N 1
ATOM 732 C CA . PRO A 1 91 ? 8.113 1.503 7.811 1.00 95.19 91 PRO A CA 1
ATOM 733 C C . PRO A 1 91 ? 7.961 1.540 6.284 1.00 95.19 91 PRO A C 1
ATOM 735 O O . PRO A 1 91 ? 8.882 1.941 5.569 1.00 95.19 91 PRO A O 1
ATOM 738 N N . ALA A 1 92 ? 6.787 1.153 5.772 1.00 94.56 92 ALA A N 1
ATOM 739 C CA . ALA A 1 92 ? 6.497 1.187 4.343 1.00 94.56 92 ALA A CA 1
ATOM 740 C C . ALA A 1 92 ? 6.420 2.631 3.824 1.00 94.56 92 ALA A C 1
ATOM 742 O O . ALA A 1 92 ? 7.059 2.958 2.826 1.00 94.56 92 ALA A O 1
ATOM 743 N N . TYR A 1 93 ? 5.720 3.520 4.536 1.00 93.44 93 TYR A N 1
ATOM 744 C CA . TYR A 1 93 ? 5.657 4.938 4.167 1.00 93.44 93 TYR A CA 1
ATOM 745 C C . TYR A 1 93 ? 6.999 5.656 4.322 1.00 93.44 93 TYR A C 1
ATOM 747 O O . TYR A 1 93 ? 7.348 6.472 3.472 1.00 93.44 93 TYR A O 1
ATOM 755 N N . GLU A 1 94 ? 7.780 5.344 5.359 1.00 93.00 94 GLU A N 1
ATOM 756 C CA . GLU A 1 94 ? 9.141 5.876 5.511 1.00 93.00 94 GLU A CA 1
ATOM 757 C C . GLU A 1 94 ? 10.030 5.465 4.324 1.00 93.00 94 GLU A C 1
ATOM 759 O O . GLU A 1 94 ? 10.742 6.301 3.762 1.00 93.00 94 GLU A O 1
ATOM 764 N N . SER A 1 95 ? 9.919 4.209 3.876 1.00 92.62 95 SER A N 1
ATOM 765 C CA . SER A 1 95 ? 10.618 3.717 2.683 1.00 92.62 95 SER A CA 1
ATOM 766 C C . SER A 1 95 ? 10.158 4.452 1.422 1.00 92.62 95 SER A C 1
ATOM 768 O O . SER A 1 95 ? 10.992 4.963 0.677 1.00 92.62 95 SER A O 1
ATOM 770 N N . LEU A 1 96 ? 8.846 4.596 1.215 1.00 90.69 96 LEU A N 1
ATOM 771 C CA . LEU A 1 96 ? 8.276 5.313 0.069 1.00 90.69 96 LEU A CA 1
ATOM 772 C C . LEU A 1 96 ? 8.759 6.772 -0.001 1.00 90.69 96 LEU A C 1
ATOM 774 O O . LEU A 1 96 ? 9.180 7.243 -1.056 1.00 90.69 96 LEU A O 1
ATOM 778 N N . VAL A 1 97 ? 8.760 7.483 1.131 1.00 87.56 97 VAL A N 1
ATOM 779 C CA . VAL A 1 97 ? 9.262 8.865 1.219 1.00 87.56 97 VAL A CA 1
ATOM 780 C C . VAL A 1 97 ? 10.756 8.935 0.907 1.00 87.56 97 VAL A C 1
ATOM 782 O O . VAL A 1 97 ? 11.201 9.885 0.254 1.00 87.56 97 VAL A O 1
ATOM 785 N N . SER A 1 98 ? 11.538 7.940 1.334 1.00 87.31 98 SER A N 1
ATOM 786 C CA . SER A 1 98 ? 12.971 7.892 1.035 1.00 87.31 98 SER A CA 1
ATOM 787 C C . SER A 1 98 ? 13.243 7.788 -0.470 1.00 87.31 98 SER A C 1
ATOM 789 O O . SER A 1 98 ? 14.136 8.477 -0.957 1.00 87.31 98 SER A O 1
ATOM 791 N N . LEU A 1 99 ? 12.425 7.031 -1.214 1.00 83.25 99 LEU A N 1
ATOM 792 C CA . LEU A 1 99 ? 12.543 6.864 -2.668 1.00 83.25 99 LEU A CA 1
ATOM 793 C C . LEU A 1 99 ? 12.282 8.178 -3.417 1.00 83.25 99 LEU A C 1
ATOM 795 O O . LEU A 1 99 ? 13.058 8.560 -4.290 1.00 83.25 99 LEU A O 1
ATOM 799 N N . VAL A 1 100 ? 11.251 8.925 -3.012 1.00 67.69 100 VAL A N 1
ATOM 800 C CA . VAL A 1 100 ? 10.910 10.239 -3.597 1.00 67.69 100 VAL A CA 1
ATOM 801 C C . VAL A 1 100 ? 11.933 11.320 -3.220 1.00 67.69 100 VAL A C 1
ATOM 803 O O . VAL A 1 100 ? 12.121 12.298 -3.942 1.00 67.69 100 VAL A O 1
ATOM 806 N N . SER A 1 101 ? 12.626 11.149 -2.092 1.00 59.50 101 SER A N 1
ATOM 807 C CA . SER A 1 101 ? 13.619 12.106 -1.587 1.00 59.50 101 SER A CA 1
ATOM 808 C C . SER A 1 101 ? 15.023 11.911 -2.178 1.00 59.50 101 SER A C 1
ATOM 810 O O . SER A 1 101 ? 15.921 12.709 -1.887 1.00 59.50 101 SER A O 1
ATOM 812 N N . LEU A 1 102 ? 15.238 10.883 -3.010 1.00 53.34 102 LEU A N 1
ATOM 813 C CA . LEU A 1 102 ? 16.516 10.658 -3.684 1.00 53.34 102 LEU A CA 1
ATOM 814 C C . LEU A 1 102 ? 16.811 11.783 -4.699 1.00 53.34 102 LEU A C 1
ATOM 816 O O . LEU A 1 102 ? 15.914 12.256 -5.400 1.00 53.34 102 LEU A O 1
ATOM 820 N N . PRO A 1 103 ? 18.080 12.221 -4.827 1.00 47.38 103 PRO A N 1
ATOM 821 C CA . PRO A 1 103 ? 18.456 13.396 -5.619 1.00 47.38 103 PRO A CA 1
ATOM 822 C C . PRO A 1 103 ? 18.138 13.303 -7.124 1.00 47.38 103 PRO A C 1
ATOM 824 O O . PRO A 1 103 ? 18.166 14.335 -7.789 1.00 47.38 103 PRO A O 1
ATOM 827 N N . GLY A 1 104 ? 17.786 12.122 -7.651 1.00 48.62 104 GLY A N 1
ATOM 828 C CA . GLY A 1 104 ? 17.300 11.942 -9.027 1.00 48.62 104 GLY A CA 1
ATOM 829 C C . GLY A 1 104 ? 15.881 12.475 -9.274 1.00 48.62 104 GLY A C 1
ATOM 830 O O . GLY A 1 104 ? 15.589 12.921 -10.374 1.00 48.62 104 GLY A O 1
ATOM 831 N N . TRP A 1 105 ? 15.025 12.536 -8.248 1.00 47.03 105 TRP A N 1
ATOM 832 C CA . TRP A 1 105 ? 13.643 13.034 -8.369 1.00 47.03 105 TRP A CA 1
ATOM 833 C C . TRP A 1 105 ? 13.552 14.569 -8.308 1.00 47.03 105 TRP A C 1
ATOM 835 O O . TRP A 1 105 ? 12.580 15.181 -8.751 1.00 47.03 105 TRP A O 1
ATOM 845 N N . ARG A 1 106 ? 14.590 15.224 -7.765 1.00 43.22 106 ARG A N 1
ATOM 846 C CA . ARG A 1 106 ? 14.633 16.682 -7.548 1.00 43.22 106 ARG A CA 1
ATOM 847 C C . ARG A 1 106 ? 14.837 17.511 -8.815 1.00 43.22 106 ARG A C 1
ATOM 849 O O . ARG A 1 106 ? 14.620 18.719 -8.752 1.00 43.22 106 ARG A O 1
ATOM 856 N N . LEU A 1 107 ? 15.281 16.914 -9.921 1.00 44.91 107 LEU A N 1
ATOM 857 C CA . LEU A 1 107 ? 15.575 17.666 -11.146 1.00 44.91 107 LEU A CA 1
ATOM 858 C C . LEU A 1 107 ? 14.408 17.702 -12.139 1.00 44.91 107 LEU A C 1
ATOM 860 O O . LEU A 1 107 ? 14.368 18.619 -12.954 1.00 44.91 107 LEU A O 1
ATOM 864 N N . GLU A 1 108 ? 13.439 16.786 -12.041 1.00 44.56 108 GLU A 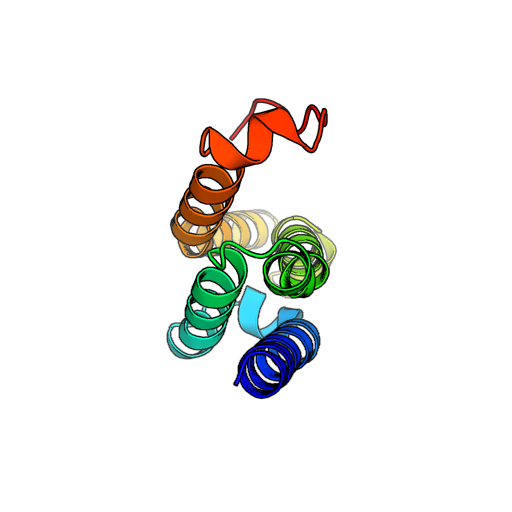N 1
ATOM 865 C CA . GLU A 1 108 ? 12.342 16.701 -13.020 1.00 44.56 108 GLU A CA 1
ATOM 866 C C . GLU A 1 108 ? 10.981 17.145 -12.478 1.00 44.56 108 GLU A C 1
ATOM 868 O O . GLU A 1 108 ? 10.163 17.661 -13.238 1.00 44.56 108 GLU A O 1
ATOM 873 N N . VAL A 1 109 ? 10.734 17.053 -11.168 1.00 43.22 109 VAL A N 1
ATOM 874 C CA . VAL A 1 109 ? 9.431 17.425 -10.600 1.00 43.22 109 VAL A CA 1
ATOM 875 C C . VAL A 1 109 ? 9.576 18.417 -9.450 1.00 43.22 109 VAL A C 1
ATOM 877 O O . VAL A 1 109 ? 9.882 18.083 -8.308 1.00 43.22 109 VAL A O 1
ATOM 880 N N . GLY A 1 110 ? 9.314 19.688 -9.757 1.00 48.91 110 GLY A N 1
ATOM 881 C CA . GLY A 1 110 ? 9.214 20.777 -8.787 1.00 48.91 110 GLY A CA 1
ATOM 882 C C . GLY A 1 110 ? 7.960 20.673 -7.916 1.00 48.91 110 GLY A C 1
ATOM 883 O O . GLY A 1 110 ? 7.098 21.546 -7.989 1.00 48.91 110 GLY A O 1
ATOM 884 N N . ILE A 1 111 ? 7.837 19.625 -7.096 1.00 47.66 111 ILE A N 1
ATOM 885 C CA . ILE A 1 111 ? 6.669 19.436 -6.231 1.00 47.66 111 ILE A CA 1
ATOM 886 C C . ILE A 1 111 ? 7.074 19.367 -4.756 1.00 47.66 111 ILE A C 1
ATOM 888 O O . ILE A 1 111 ? 7.765 18.476 -4.273 1.00 47.66 111 ILE A O 1
ATOM 892 N N . LYS A 1 112 ? 6.582 20.372 -4.037 1.00 51.41 112 LYS A N 1
ATOM 893 C CA . LYS A 1 112 ? 6.599 20.546 -2.590 1.00 51.41 112 LYS A CA 1
ATOM 894 C C . LYS A 1 112 ? 5.537 19.626 -1.974 1.00 51.41 112 LYS A C 1
ATOM 896 O O . LYS A 1 112 ? 4.385 20.032 -1.880 1.00 51.41 112 LYS A O 1
ATOM 901 N N . ILE A 1 113 ? 5.888 18.411 -1.558 1.00 45.66 113 ILE A N 1
ATOM 902 C CA . ILE A 1 113 ? 4.991 17.573 -0.741 1.00 45.66 113 ILE A CA 1
ATOM 903 C C . ILE A 1 113 ? 5.798 16.941 0.377 1.00 45.66 113 ILE A C 1
ATOM 905 O O . ILE A 1 113 ? 6.456 15.950 0.119 1.00 45.66 113 ILE A O 1
ATOM 909 N N . ILE A 1 114 ? 5.727 17.525 1.579 1.00 50.81 114 ILE A N 1
ATOM 910 C CA . ILE A 1 114 ? 5.352 16.839 2.831 1.00 50.81 114 ILE A CA 1
ATOM 911 C C . ILE A 1 114 ? 4.799 17.929 3.777 1.00 50.81 114 ILE A C 1
ATOM 913 O O . ILE A 1 114 ? 5.513 18.901 4.038 1.00 50.81 114 ILE A O 1
ATOM 917 N N . PRO A 1 115 ? 3.560 17.838 4.301 1.00 38.84 115 PRO A N 1
ATOM 918 C CA . PRO A 1 115 ? 3.206 18.573 5.504 1.00 38.84 115 PRO A CA 1
ATOM 919 C C . PRO A 1 115 ? 3.922 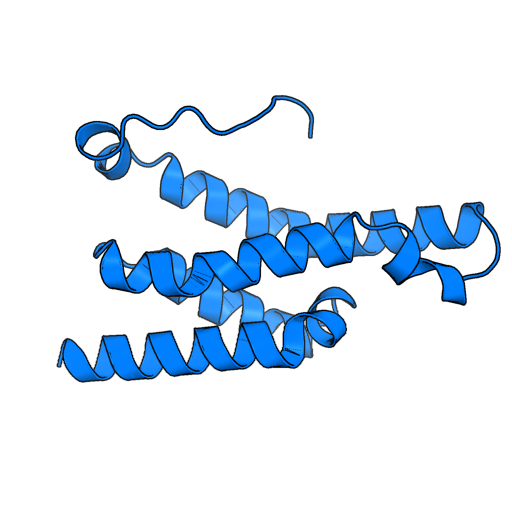17.917 6.685 1.00 38.84 115 PRO A C 1
ATOM 921 O O . PRO A 1 115 ? 3.675 16.760 7.020 1.00 38.84 115 PRO A O 1
ATOM 924 N N . SER A 1 116 ? 4.842 18.669 7.281 1.00 41.75 116 SER A N 1
ATOM 925 C CA . SER A 1 116 ? 5.465 18.370 8.562 1.00 41.75 116 SER A CA 1
ATOM 926 C C . SER A 1 116 ? 4.369 18.056 9.574 1.00 41.75 116 SER A C 1
ATOM 928 O O . SER A 1 116 ? 3.547 18.934 9.833 1.00 41.75 116 SER A O 1
ATOM 930 N N . ASN A 1 117 ? 4.327 16.811 10.047 1.00 40.44 117 ASN A N 1
ATOM 931 C CA . ASN A 1 117 ? 3.819 16.329 11.340 1.00 40.44 117 ASN A CA 1
ATOM 932 C C . ASN A 1 117 ? 3.351 14.874 11.172 1.00 40.44 117 ASN A C 1
ATOM 934 O O . ASN A 1 117 ? 2.156 14.577 11.173 1.00 40.44 117 ASN A O 1
ATOM 938 N N . LEU A 1 118 ? 4.336 13.989 11.001 1.00 43.62 118 LEU A N 1
ATOM 939 C CA . LEU A 1 118 ? 4.344 12.711 11.710 1.00 43.62 118 LEU A CA 1
ATOM 940 C C . LEU A 1 118 ? 4.929 12.959 13.104 1.00 43.62 118 LEU A C 1
ATOM 942 O O . LEU A 1 118 ? 5.850 13.807 13.187 1.00 43.62 118 LEU A O 1
#

pLDDT: mean 85.42, std 16.98, range [38.84, 97.19]

Sequence (118 aa):
DEEDVKAIARLFADMGDSYVELIATGSDESMLIVHALLEVASHPEYDIASMTFNFWHNLQLNLTRRESYISYGNEACIEAERNRRLQVFRPAYESLVSLVSLPGWRLEVGIKIIPSNL

Radius of gyration: 15.48 Å; Cα contacts (8 Å, |Δi|>4): 80; chains: 1; bounding box: 36×33×44 Å

Secondary structure (DSSP, 8-state):
-HHHHHHHHHHHHHHHHHTHHHHTT--HHHHHHHHHHHHHHT-SSHHHHGGGHHHHHHHHHHHH-GGGGGGG-SHHHHHHHHHHHHHHHHHHHHHHHHHHTSTTTTTT-------S--

Foldseek 3Di:
DVVVLQVVLLVLLVVLVVCLLVLLQLDPVSVVSLVVLLVQLLDPDPVRNVSNVVSVVVNVCCLPPLVVQVVLPDPVSSVVSSVVSCVSCVVSVVSSVVSCPPPSNVPPDPDDDDDPDD

Nearest PDB structures (foldseek):
  6gx9-assembly2_B  TM=7.305E-01  e=1.733E-01  Homo sapiens
  6gx9-assembly1_A  TM=7.582E-01  e=2.136E-01  Homo sapiens
  8cih-assembly1_A  TM=3.443E-01  e=9.141E+00  Homo sapiens